Protein AF-A0A0D2QU84-F1 (afdb_monomer)

Nearest PDB structures (foldseek):
  8r6s-assembly1_C  TM=9.089E-01  e=6.249E-06  Sinapis alba
  8rdj-assembly1_C  TM=9.042E-01  e=8.393E-06  Sinapis alba
  8wa1-assembly1_B  TM=8.293E-01  e=8.393E-06  Nicotiana tabacum
  8wa0-assembly1_B  TM=7.985E-01  e=7.912E-06  Nicotiana tabacum

Secondary structure (DSSP, 8-state):
----------PPPB-TTS-EEETTEEE-PPPP--PPSEEEEEEEE-TTS-EEEEEEEE-TTS-EEEEE-

Structure (mmCIF, N/CA/C/O backbone):
data_AF-A0A0D2QU84-F1
#
_entry.id   AF-A0A0D2QU84-F1
#
loop_
_atom_site.group_PDB
_atom_site.id
_atom_site.type_symbol
_atom_site.label_atom_id
_atom_site.label_alt_id
_atom_site.label_comp_id
_atom_site.label_asym_id
_atom_site.label_entity_id
_atom_site.label_seq_id
_atom_site.pdbx_PDB_ins_code
_atom_site.Cartn_x
_atom_site.Cartn_y
_atom_site.Cartn_z
_atom_site.occupancy
_atom_site.B_iso_or_equiv
_atom_site.auth_seq_id
_atom_site.auth_comp_id
_atom_site.auth_asym_id
_atom_site.auth_atom_id
_atom_site.pdbx_PDB_model_num
ATOM 1 N N . MET A 1 1 ? -29.996 27.840 5.849 1.00 62.41 1 MET A N 1
ATOM 2 C CA . MET A 1 1 ? -29.863 26.395 5.567 1.00 62.41 1 MET A CA 1
ATOM 3 C C . MET A 1 1 ? -29.498 25.728 6.877 1.00 62.41 1 MET A C 1
ATOM 5 O O . MET A 1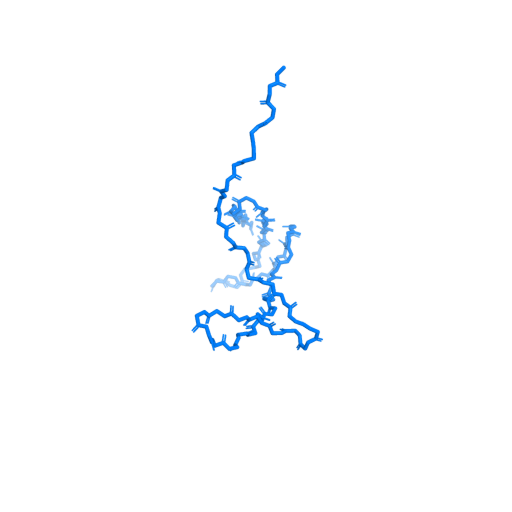 1 ? -28.593 26.223 7.531 1.00 62.41 1 MET A O 1
ATOM 9 N N . GLN A 1 2 ? -30.250 24.716 7.304 1.00 76.12 2 GLN A N 1
ATOM 10 C CA . GLN A 1 2 ? -29.972 23.998 8.548 1.00 76.12 2 GLN A CA 1
ATOM 11 C C . GLN A 1 2 ? -29.073 22.808 8.215 1.00 76.12 2 GLN A C 1
ATOM 13 O O . GLN A 1 2 ? -29.449 21.973 7.395 1.00 76.12 2 GLN A O 1
ATOM 18 N N . GLU A 1 3 ? -27.876 22.767 8.794 1.00 82.38 3 GLU A N 1
ATOM 19 C CA . GLU A 1 3 ? -26.978 21.621 8.656 1.00 82.38 3 GLU A CA 1
ATOM 20 C C . GLU A 1 3 ? -27.569 20.424 9.408 1.00 82.38 3 GLU A C 1
ATOM 22 O O . GLU A 1 3 ? -27.992 20.541 10.560 1.00 82.38 3 GLU A O 1
ATOM 27 N N . GLN A 1 4 ? -27.630 19.275 8.738 1.00 86.81 4 GLN A N 1
ATOM 28 C CA . GLN A 1 4 ? -28.015 18.005 9.341 1.00 86.81 4 GLN A CA 1
ATOM 29 C C . GLN A 1 4 ? -26.797 17.095 9.383 1.00 86.81 4 GLN A C 1
ATOM 31 O O . GLN A 1 4 ? -26.178 16.813 8.356 1.00 86.81 4 GLN A O 1
ATOM 36 N N . THR A 1 5 ? -26.480 16.597 10.572 1.00 89.06 5 THR A N 1
ATOM 37 C CA . THR A 1 5 ? -25.467 15.558 10.732 1.00 89.06 5 THR A CA 1
ATOM 38 C C . THR A 1 5 ? -26.061 14.223 10.303 1.00 89.06 5 THR A C 1
ATOM 40 O O . THR A 1 5 ? -26.991 13.719 10.934 1.00 89.06 5 THR A O 1
ATOM 43 N N . ILE A 1 6 ? -25.521 13.644 9.233 1.00 91.69 6 ILE A N 1
ATOM 44 C CA . ILE A 1 6 ? -25.924 12.329 8.728 1.00 91.69 6 ILE A CA 1
ATOM 45 C C . ILE A 1 6 ? -24.931 11.278 9.230 1.00 91.69 6 ILE A C 1
ATOM 47 O O . ILE A 1 6 ? -23.718 11.439 9.096 1.00 91.69 6 ILE A O 1
ATOM 51 N N . PHE A 1 7 ? -25.449 10.187 9.794 1.00 94.00 7 PHE A N 1
ATOM 52 C CA . PHE A 1 7 ? -24.649 9.041 10.221 1.00 94.00 7 PHE A CA 1
ATOM 53 C C . PHE A 1 7 ? -24.500 8.028 9.077 1.00 94.00 7 PHE A C 1
ATOM 55 O O . PHE A 1 7 ? -25.497 7.556 8.538 1.00 94.00 7 PHE A O 1
ATOM 62 N N . ILE A 1 8 ? -23.257 7.683 8.728 1.00 95.31 8 ILE A N 1
ATOM 63 C C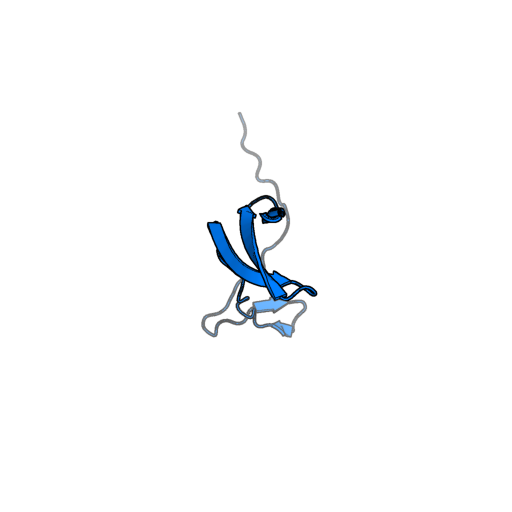A . ILE A 1 8 ? -22.916 6.793 7.595 1.00 95.31 8 ILE A CA 1
ATOM 64 C C . ILE A 1 8 ? -22.306 5.460 8.083 1.00 95.31 8 ILE A C 1
ATOM 66 O O . ILE A 1 8 ? -21.957 4.593 7.287 1.00 95.31 8 ILE A O 1
ATOM 70 N N . GLY A 1 9 ? -22.180 5.282 9.401 1.00 93.75 9 GLY A N 1
ATOM 71 C CA . GLY A 1 9 ? -21.523 4.136 10.027 1.00 93.75 9 GLY A CA 1
ATOM 72 C C . GLY A 1 9 ? -20.339 4.536 10.908 1.00 93.75 9 GLY A C 1
ATOM 73 O O 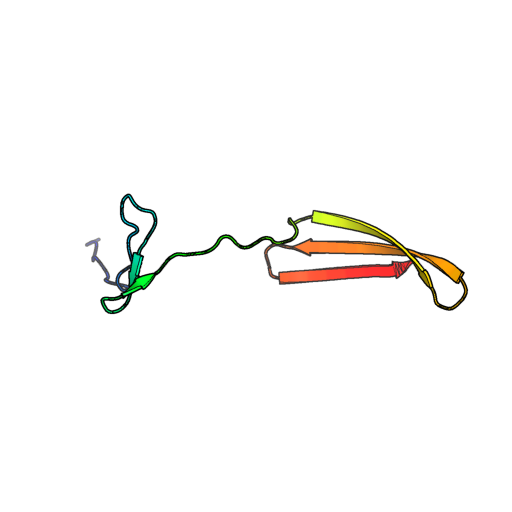. GLY A 1 9 ? -20.035 5.715 11.078 1.00 93.75 9 GLY A O 1
ATOM 74 N N . ASN A 1 10 ? -19.672 3.525 11.469 1.00 91.56 10 ASN A N 1
ATOM 75 C CA . ASN A 1 10 ? -18.503 3.688 12.333 1.00 91.56 10 ASN A CA 1
ATOM 76 C C . ASN A 1 10 ? -17.247 3.158 11.639 1.00 91.56 10 ASN A C 1
ATOM 78 O O . ASN A 1 10 ? -17.261 2.070 11.065 1.00 91.56 10 ASN A O 1
ATOM 82 N N . ILE A 1 11 ? -16.148 3.902 11.745 1.00 93.50 11 ILE A N 1
ATOM 83 C CA . ILE A 1 11 ? -14.826 3.464 11.292 1.00 93.50 11 ILE A CA 1
ATOM 84 C C . ILE A 1 11 ? -14.107 2.824 12.479 1.00 93.50 11 ILE A C 1
ATOM 86 O O . ILE A 1 11 ? -14.069 3.395 13.570 1.00 93.50 11 ILE A O 1
ATOM 90 N N . HIS A 1 12 ? -13.524 1.643 12.276 1.00 93.44 12 HIS A N 1
ATOM 91 C CA . HIS A 1 12 ? -12.706 1.014 13.306 1.00 93.44 12 HIS A CA 1
ATOM 92 C C . HIS A 1 12 ? -11.411 1.809 13.513 1.00 93.44 12 HIS A C 1
ATOM 94 O O . HIS A 1 12 ? -10.625 1.988 12.584 1.00 93.44 12 HIS A O 1
ATOM 100 N N . LEU A 1 13 ? -11.184 2.281 14.740 1.00 94.12 13 LEU A N 1
ATOM 101 C CA . LEU A 1 13 ? -9.985 3.038 15.093 1.00 94.12 13 LEU A CA 1
ATOM 102 C C . LEU A 1 13 ? -8.834 2.105 15.476 1.00 94.12 13 LEU A C 1
ATOM 104 O O . LEU A 1 13 ? -9.040 0.972 15.925 1.00 94.12 13 LEU A O 1
ATOM 108 N N . MET A 1 14 ? -7.614 2.596 15.284 1.00 96.44 14 MET A N 1
ATOM 109 C CA . MET A 1 14 ? -6.390 1.901 15.661 1.00 96.44 14 MET A CA 1
ATOM 110 C C . MET A 1 14 ? -5.936 2.363 17.047 1.00 96.44 14 MET A C 1
ATOM 112 O O . MET A 1 14 ? -5.994 3.552 17.359 1.00 96.44 14 MET A O 1
ATOM 116 N N . ASN A 1 15 ? -5.490 1.430 17.885 1.00 95.31 15 ASN A N 1
ATOM 117 C CA . ASN A 1 15 ?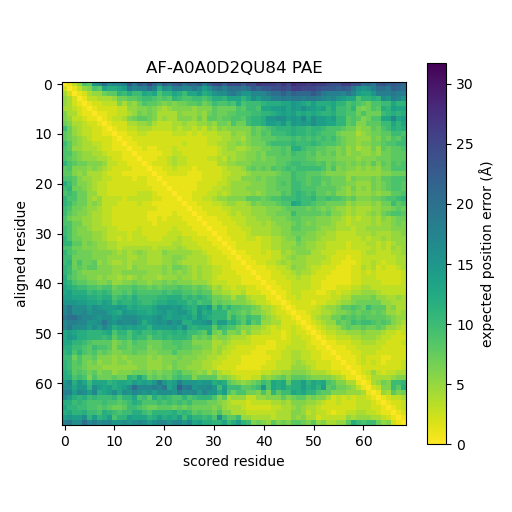 -4.879 1.763 19.168 1.00 95.31 15 ASN A CA 1
ATOM 118 C C . ASN A 1 15 ? -3.384 2.089 19.014 1.00 95.31 15 ASN A C 1
ATOM 120 O O . ASN A 1 15 ? -2.793 1.924 17.947 1.00 95.31 15 ASN A O 1
ATOM 124 N N . SER A 1 16 ? -2.751 2.515 20.107 1.00 96.38 16 SER A N 1
ATOM 125 C CA . SER A 1 16 ? -1.319 2.846 20.148 1.00 96.38 16 SER A CA 1
ATOM 126 C C . SER A 1 16 ? -0.386 1.679 19.801 1.00 96.38 16 SER A C 1
ATOM 128 O O . SER A 1 16 ? 0.779 1.910 19.498 1.00 96.38 16 SER A O 1
ATOM 130 N N . LEU A 1 17 ? -0.887 0.439 19.822 1.00 95.94 17 LEU A N 1
ATOM 131 C CA . LEU A 1 17 ? -0.148 -0.771 19.453 1.00 95.94 17 LEU A CA 1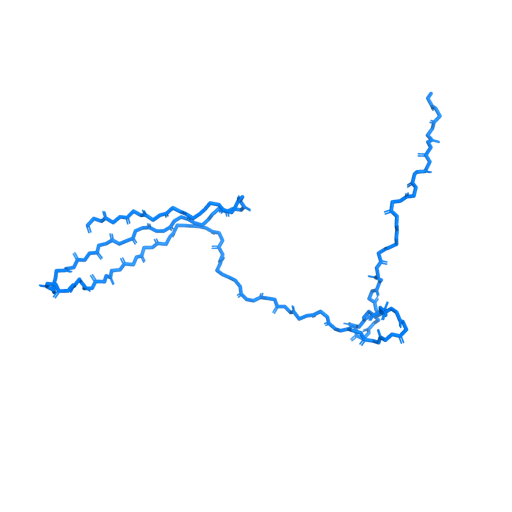
ATOM 132 C C . LEU A 1 17 ? -0.301 -1.139 17.967 1.00 95.94 17 LEU A C 1
ATOM 134 O O . LEU A 1 17 ? 0.225 -2.162 17.539 1.00 95.94 17 LEU A O 1
ATOM 138 N N . GLY A 1 18 ? -1.039 -0.350 17.179 1.00 95.06 18 GLY A N 1
ATOM 139 C CA . GLY A 1 18 ? -1.244 -0.620 15.754 1.00 95.06 18 GLY A CA 1
ATOM 140 C C . GLY A 1 18 ? -2.301 -1.693 15.456 1.00 95.06 18 GLY A C 1
ATOM 141 O O . GLY A 1 18 ? -2.329 -2.248 14.360 1.00 95.06 18 GLY A O 1
ATOM 142 N N . THR A 1 19 ? -3.170 -2.013 16.419 1.00 96.62 19 THR A N 1
ATOM 143 C CA . THR A 1 19 ? -4.259 -2.993 16.249 1.00 96.62 19 THR A CA 1
ATOM 144 C C . THR A 1 19 ? -5.617 -2.300 16.254 1.00 96.62 19 THR A C 1
ATOM 146 O O . THR A 1 19 ? -5.798 -1.258 16.885 1.00 96.62 19 THR A O 1
ATOM 149 N N . SER A 1 20 ? -6.592 -2.892 15.573 1.00 96.38 20 SER A N 1
ATOM 150 C CA . SER A 1 20 ? -7.977 -2.431 15.545 1.00 96.38 20 SER A CA 1
ATOM 151 C C . SER A 1 20 ? -8.923 -3.518 16.054 1.00 96.38 20 SER A C 1
ATOM 153 O O . SER A 1 20 ? -8.665 -4.704 15.860 1.00 96.38 20 SER A O 1
ATOM 155 N N . ILE A 1 21 ? -10.010 -3.138 16.730 1.00 95.50 21 ILE A N 1
ATOM 156 C CA . ILE A 1 21 ? -10.979 -4.089 17.2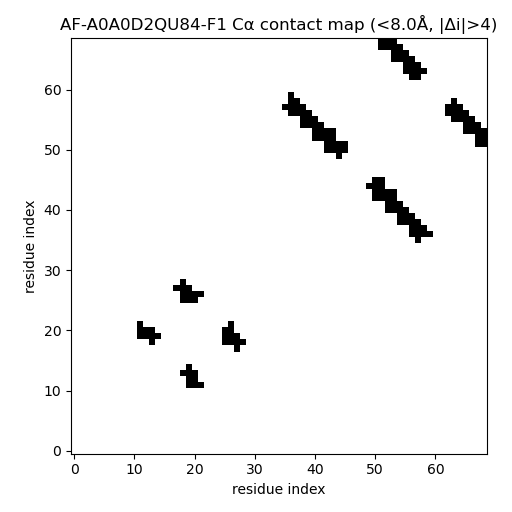93 1.00 95.50 21 ILE A CA 1
ATOM 157 C C . ILE A 1 21 ? -12.145 -4.246 16.319 1.00 95.50 21 ILE A C 1
ATOM 159 O O . ILE A 1 21 ? -12.918 -3.310 16.112 1.00 95.50 21 ILE A O 1
ATOM 163 N N . VAL A 1 22 ? -12.304 -5.450 15.768 1.00 95.31 22 VAL A N 1
ATOM 164 C CA . VAL A 1 22 ? -13.410 -5.821 14.873 1.00 95.31 22 VAL A CA 1
ATOM 165 C C . VAL A 1 22 ? -14.178 -6.971 15.516 1.00 95.31 22 VAL A C 1
ATOM 167 O O . VAL A 1 22 ? -13.614 -8.042 15.737 1.00 95.31 22 VAL A O 1
ATOM 170 N N . ASN A 1 23 ? -15.456 -6.751 15.842 1.00 93.25 23 ASN A N 1
ATOM 171 C CA . ASN A 1 23 ? -16.329 -7.727 16.516 1.00 93.25 23 ASN A CA 1
ATOM 172 C C . ASN A 1 23 ? -15.720 -8.317 17.805 1.00 93.25 23 ASN A C 1
ATOM 174 O O . ASN A 1 23 ? -15.794 -9.519 18.043 1.00 93.25 23 ASN A O 1
ATOM 178 N N . GLY A 1 24 ? -15.074 -7.475 18.620 1.00 93.38 24 GLY A N 1
ATOM 179 C CA . GLY A 1 24 ? -14.450 -7.889 19.885 1.00 93.38 24 GLY A CA 1
ATOM 180 C C . GLY A 1 24 ? -13.097 -8.596 19.743 1.00 93.38 24 GLY A C 1
ATOM 181 O O . GLY A 1 24 ? -12.530 -9.020 20.744 1.00 93.38 24 GLY A O 1
ATOM 182 N N . ILE A 1 25 ? 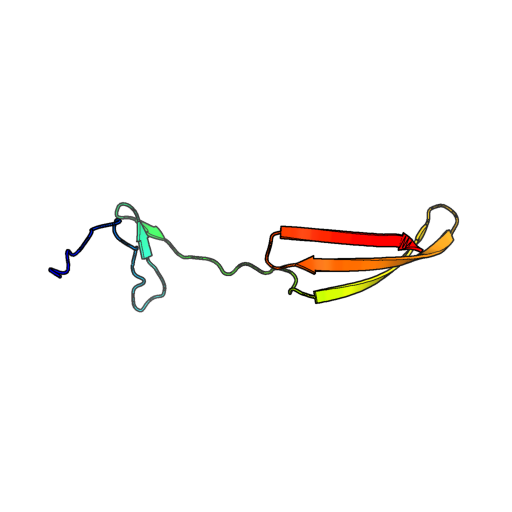-12.558 -8.707 18.526 1.00 96.44 25 ILE A N 1
ATOM 183 C CA . ILE A 1 25 ? -11.290 -9.387 18.242 1.00 96.44 25 ILE A CA 1
ATOM 184 C C . ILE A 1 25 ? -10.263 -8.371 17.737 1.00 96.44 25 ILE A C 1
ATOM 186 O O . ILE A 1 25 ? -10.564 -7.558 16.860 1.00 96.44 25 ILE A O 1
ATOM 190 N N . TYR A 1 26 ? -9.034 -8.445 18.252 1.00 96.88 26 TYR A N 1
ATOM 191 C CA . TYR A 1 26 ? -7.910 -7.654 17.751 1.00 96.88 26 TYR A CA 1
ATOM 192 C C . TYR A 1 26 ? -7.511 -8.102 16.342 1.00 96.88 26 TYR A C 1
ATOM 194 O O . TYR A 1 26 ? -7.265 -9.280 16.082 1.00 96.88 26 TYR A O 1
ATOM 202 N N . ARG A 1 27 ? -7.430 -7.142 15.426 1.00 96.94 27 ARG A N 1
ATOM 203 C CA . ARG A 1 27 ? -7.000 -7.311 14.039 1.00 96.94 27 ARG A CA 1
ATOM 204 C C . ARG A 1 27 ? -5.837 -6.370 13.752 1.00 96.94 27 ARG A C 1
ATOM 206 O O . ARG A 1 27 ? -5.772 -5.270 14.294 1.00 96.94 27 ARG A O 1
ATOM 213 N N . ILE A 1 28 ? -4.937 -6.804 12.880 1.00 96.50 28 ILE A N 1
ATOM 214 C CA . ILE A 1 28 ? -3.820 -6.004 12.375 1.00 96.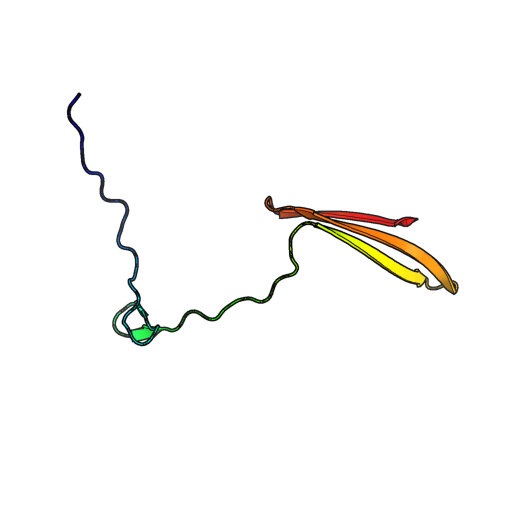50 28 ILE A CA 1
ATOM 215 C C . ILE A 1 28 ? -4.009 -5.876 10.867 1.00 96.50 28 ILE A C 1
ATOM 217 O O . ILE A 1 28 ? -4.310 -6.864 10.197 1.00 96.50 28 ILE A O 1
ATOM 221 N N . VAL A 1 29 ? -3.853 -4.662 10.344 1.00 95.12 29 VAL A N 1
ATOM 222 C CA . VAL A 1 29 ? -3.828 -4.410 8.901 1.00 95.12 29 VAL A CA 1
ATOM 223 C C . VAL A 1 29 ? -2.392 -4.588 8.419 1.00 95.12 29 VAL A C 1
ATOM 225 O O . VAL A 1 29 ? -1.471 -4.003 8.982 1.00 95.12 29 VAL A O 1
ATOM 228 N N . ILE A 1 30 ? -2.197 -5.416 7.394 1.00 96.69 30 ILE A N 1
ATOM 229 C CA . ILE A 1 30 ? -0.880 -5.680 6.808 1.00 96.69 30 ILE A CA 1
ATOM 230 C C . ILE A 1 30 ? -0.702 -4.789 5.580 1.00 96.69 30 ILE A C 1
ATOM 232 O O . ILE A 1 30 ? -1.605 -4.683 4.749 1.00 96.69 30 ILE A O 1
ATOM 236 N N . ASN A 1 31 ? 0.477 -4.179 5.456 1.00 96.25 31 ASN A N 1
ATOM 237 C CA . ASN A 1 31 ? 0.829 -3.386 4.284 1.00 96.25 31 ASN A CA 1
ATOM 238 C C . ASN A 1 31 ? 0.890 -4.264 3.032 1.00 96.25 31 ASN A C 1
ATOM 240 O O . ASN A 1 31 ? 1.531 -5.316 3.021 1.00 96.25 31 ASN A O 1
ATOM 244 N N . GLN A 1 32 ? 0.258 -3.797 1.960 1.00 95.00 32 GLN A N 1
ATOM 245 C CA . GLN A 1 32 ? 0.358 -4.414 0.643 1.00 95.00 32 GLN A CA 1
ATOM 246 C C . GLN A 1 32 ? 1.587 -3.869 -0.091 1.00 95.00 32 GLN A C 1
ATOM 248 O O . GLN A 1 32 ? 1.880 -2.677 -0.017 1.00 95.00 32 GLN A O 1
ATOM 253 N N . ILE A 1 33 ? 2.290 -4.736 -0.820 1.00 95.00 33 ILE A N 1
ATOM 254 C CA . ILE A 1 33 ? 3.353 -4.338 -1.747 1.00 95.00 33 ILE A CA 1
ATOM 255 C C . ILE A 1 33 ? 2.781 -4.467 -3.156 1.00 95.00 33 ILE A C 1
ATOM 257 O O . ILE A 1 33 ? 2.496 -5.572 -3.614 1.00 95.00 33 ILE A O 1
ATOM 261 N N . LEU A 1 34 ? 2.596 -3.329 -3.820 1.00 91.31 34 LEU A N 1
ATOM 262 C CA . LEU A 1 34 ? 2.075 -3.225 -5.181 1.00 91.31 34 LEU A CA 1
ATOM 263 C C . LEU A 1 34 ? 3.061 -2.430 -6.042 1.00 91.31 34 LEU A C 1
ATOM 265 O O . LEU A 1 34 ? 3.809 -1.592 -5.537 1.00 91.31 34 LEU A O 1
ATOM 269 N N . GLN A 1 35 ? 3.057 -2.691 -7.347 1.00 91.38 35 GLN A N 1
ATOM 270 C CA . GLN A 1 35 ? 3.792 -1.884 -8.312 1.00 91.38 35 GLN A CA 1
ATOM 271 C C . GLN A 1 35 ? 3.215 -0.463 -8.375 1.00 91.38 35 GLN A C 1
ATOM 273 O O . GLN A 1 35 ? 2.001 -0.281 -8.463 1.00 91.38 35 GLN A O 1
ATOM 278 N N . SER A 1 36 ? 4.089 0.542 -8.328 1.00 93.69 36 SER A N 1
ATOM 279 C CA . SER A 1 36 ? 3.679 1.942 -8.428 1.00 93.69 36 SER A CA 1
ATOM 280 C C . SER A 1 36 ? 2.997 2.245 -9.763 1.00 93.69 36 SER A C 1
ATOM 282 O O . SER A 1 36 ? 3.194 1.567 -10.770 1.00 93.69 36 SER A O 1
ATOM 284 N N . LEU A 1 37 ? 2.213 3.317 -9.776 1.00 95.19 37 LEU A N 1
ATOM 285 C CA . LEU A 1 37 ? 1.670 3.865 -11.011 1.00 95.19 37 LEU A CA 1
ATOM 286 C C . LEU A 1 37 ? 2.805 4.396 -11.885 1.00 95.19 37 LEU A C 1
ATOM 288 O O . LEU A 1 37 ? 3.759 4.994 -11.380 1.00 95.19 37 LEU A O 1
ATOM 292 N N . GLY A 1 38 ? 2.692 4.196 -13.194 1.00 93.94 38 GLY A N 1
ATOM 293 C CA . GLY A 1 38 ? 3.711 4.649 -14.130 1.00 93.94 38 GLY A CA 1
ATOM 294 C C . GLY A 1 38 ? 3.796 3.828 -15.406 1.00 93.94 38 GLY A C 1
ATOM 295 O O . GLY A 1 38 ? 2.959 2.966 -15.684 1.00 93.94 38 GLY A O 1
ATOM 296 N N . ILE A 1 39 ? 4.832 4.138 -16.184 1.00 94.38 39 ILE A N 1
ATOM 297 C CA . ILE A 1 39 ? 5.160 3.472 -17.442 1.00 94.38 39 ILE A CA 1
ATOM 298 C C . ILE A 1 39 ? 6.408 2.624 -17.220 1.00 94.38 39 ILE A C 1
ATOM 300 O O . ILE A 1 39 ? 7.438 3.122 -16.768 1.00 94.38 39 ILE A O 1
ATOM 304 N N . TYR A 1 40 ? 6.306 1.346 -17.557 1.00 95.50 40 TYR A N 1
ATOM 305 C CA . TYR A 1 40 ? 7.366 0.362 -17.413 1.00 95.50 40 TYR A CA 1
ATOM 306 C C . TYR A 1 40 ? 7.729 -0.211 -18.774 1.00 95.50 40 TYR A C 1
ATOM 308 O O . TYR A 1 40 ? 6.847 -0.498 -19.579 1.00 95.50 40 TYR A O 1
ATOM 316 N N . TYR A 1 41 ? 9.021 -0.422 -19.003 1.00 94.75 41 TYR A N 1
ATOM 317 C CA . TYR A 1 41 ? 9.530 -1.051 -20.216 1.00 94.75 41 TYR A CA 1
ATOM 318 C C . TYR A 1 41 ? 10.212 -2.366 -19.860 1.00 94.75 41 TYR A C 1
ATOM 320 O O . TYR A 1 41 ? 10.965 -2.438 -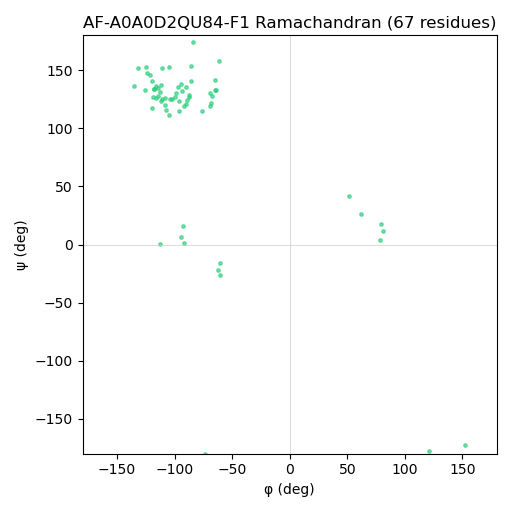18.885 1.00 94.75 41 TYR A O 1
ATOM 328 N N . ARG A 1 42 ? 9.955 -3.408 -20.647 1.00 94.31 42 ARG A N 1
ATOM 329 C CA . ARG A 1 42 ? 10.564 -4.728 -20.485 1.00 94.31 42 ARG A CA 1
ATOM 330 C C . ARG A 1 42 ? 11.019 -5.265 -21.834 1.00 94.31 42 ARG A C 1
ATOM 332 O O . ARG A 1 42 ? 10.287 -5.164 -22.811 1.00 94.31 42 ARG A O 1
ATOM 339 N N . LEU A 1 43 ? 12.219 -5.834 -21.865 1.00 94.31 43 LEU A N 1
ATOM 340 C CA . LEU A 1 43 ? 12.759 -6.553 -23.014 1.00 94.31 43 LEU A CA 1
ATOM 341 C C . LEU A 1 43 ? 12.685 -8.051 -22.725 1.00 94.31 43 LEU A C 1
ATOM 343 O O . LEU A 1 43 ? 13.196 -8.505 -21.698 1.00 94.31 43 LEU A O 1
ATOM 347 N N . GLU A 1 44 ? 12.048 -8.806 -23.610 1.00 92.31 44 GLU A N 1
ATOM 348 C CA . GLU A 1 44 ? 11.890 -10.256 -23.484 1.00 92.31 44 GLU A CA 1
ATOM 349 C C . GLU A 1 44 ? 12.257 -10.937 -24.801 1.00 92.31 44 GLU A C 1
ATOM 351 O O . GLU A 1 44 ? 12.123 -10.345 -25.868 1.00 92.31 44 GLU A O 1
ATOM 356 N N . LEU A 1 45 ? 12.724 -12.183 -24.731 1.00 92.25 45 LEU A N 1
ATOM 357 C CA . LEU A 1 45 ? 12.867 -13.018 -25.919 1.00 92.25 45 LEU A CA 1
ATOM 358 C C . LEU A 1 45 ? 11.548 -13.743 -26.161 1.00 92.25 45 LEU A C 1
ATOM 360 O O . LEU A 1 45 ? 11.019 -14.388 -25.252 1.00 92.25 45 LEU A O 1
ATOM 364 N N . ASP A 1 46 ? 11.033 -13.652 -27.380 1.00 86.62 46 ASP A N 1
ATOM 365 C CA . ASP A 1 46 ? 9.887 -14.447 -27.793 1.00 86.62 46 ASP A CA 1
ATOM 366 C C . ASP A 1 46 ? 10.271 -15.924 -28.020 1.00 86.62 46 ASP A C 1
ATOM 368 O O . ASP A 1 46 ? 11.425 -16.348 -27.883 1.00 86.62 46 ASP A O 1
ATOM 372 N N . HIS A 1 47 ? 9.286 -16.734 -28.404 1.00 89.06 47 HIS A N 1
ATOM 373 C CA . HIS A 1 47 ? 9.484 -18.155 -28.700 1.00 89.06 47 HIS A CA 1
ATOM 374 C C . HIS A 1 47 ? 10.442 -18.403 -29.882 1.00 89.06 47 HIS A C 1
ATOM 376 O O . HIS A 1 47 ? 11.044 -19.473 -29.967 1.00 89.06 47 HIS A O 1
ATOM 382 N N . ASN A 1 48 ? 10.619 -17.412 -30.758 1.00 91.81 48 ASN A N 1
ATOM 383 C CA . ASN A 1 48 ? 11.504 -17.444 -31.920 1.00 91.81 48 ASN A CA 1
ATOM 384 C C . ASN A 1 48 ? 12.893 -16.850 -31.619 1.00 91.81 48 ASN A C 1
ATOM 386 O O . ASN A 1 48 ? 13.719 -16.746 -32.527 1.00 91.81 48 ASN A O 1
ATOM 390 N N . ARG A 1 49 ? 13.175 -16.507 -30.351 1.00 89.75 49 ARG A N 1
ATOM 391 C CA . ARG A 1 49 ? 14.398 -15.831 -29.879 1.00 89.75 49 ARG A CA 1
ATOM 392 C C . ARG A 1 49 ? 14.603 -14.434 -30.471 1.00 89.75 49 ARG A C 1
ATOM 394 O O . ARG A 1 49 ? 15.735 -13.960 -30.555 1.00 89.75 49 ARG A O 1
ATOM 401 N N . ILE A 1 50 ? 13.519 -13.777 -30.852 1.00 92.31 50 ILE A N 1
ATOM 402 C CA . ILE A 1 50 ? 13.498 -12.381 -31.270 1.00 92.31 50 ILE A CA 1
ATOM 403 C C . ILE A 1 50 ? 13.258 -11.518 -30.030 1.00 92.31 50 ILE A C 1
ATOM 405 O O . ILE A 1 50 ? 12.419 -11.831 -29.184 1.00 92.31 50 ILE A O 1
ATOM 409 N N . SER A 1 51 ? 14.028 -10.441 -29.909 1.00 92.88 51 SER A N 1
ATOM 410 C CA . SER A 1 51 ? 13.863 -9.439 -28.858 1.00 92.88 51 SER A CA 1
ATOM 411 C C . SER A 1 51 ? 12.572 -8.648 -29.071 1.00 92.88 51 SER A C 1
ATOM 413 O O . SER A 1 51 ? 12.443 -7.973 -30.086 1.00 92.88 51 SER A O 1
ATOM 415 N N . VAL A 1 52 ? 11.658 -8.704 -28.104 1.00 93.94 52 VAL A N 1
ATOM 416 C CA . VAL A 1 52 ? 10.380 -7.978 -28.094 1.00 93.94 52 VAL A CA 1
ATOM 417 C C . VAL A 1 52 ? 10.403 -6.931 -26.989 1.00 93.94 52 VAL A C 1
ATOM 419 O O . VAL A 1 52 ? 10.729 -7.236 -25.833 1.00 93.94 52 VAL A O 1
ATOM 422 N N . TYR A 1 53 ? 10.019 -5.702 -27.328 1.00 93.62 53 TYR A N 1
ATOM 423 C CA . TYR A 1 53 ? 9.898 -4.609 -26.368 1.00 93.62 53 TYR A CA 1
ATOM 424 C C . TYR A 1 53 ? 8.446 -4.489 -25.913 1.00 93.62 53 TYR A C 1
ATOM 426 O O . TYR A 1 53 ? 7.530 -4.321 -26.710 1.00 93.62 53 TYR A O 1
ATOM 434 N N . THR A 1 54 ? 8.219 -4.572 -24.603 1.00 94.81 54 THR A N 1
ATOM 435 C CA . THR A 1 54 ? 6.895 -4.399 -23.999 1.00 94.81 54 THR A CA 1
ATOM 436 C C . THR A 1 54 ? 6.854 -3.122 -23.170 1.00 94.81 54 THR A C 1
ATOM 438 O O . THR A 1 54 ? 7.637 -2.965 -22.234 1.00 94.81 54 THR A O 1
ATOM 441 N N . GLY A 1 55 ? 5.917 -2.230 -23.485 1.00 95.19 55 GLY A N 1
ATOM 442 C CA . GLY A 1 55 ? 5.544 -1.083 -22.660 1.00 95.19 55 GLY A CA 1
ATOM 443 C C . GLY A 1 55 ? 4.274 -1.379 -21.861 1.00 95.19 55 GLY A C 1
ATOM 444 O O . GLY A 1 55 ? 3.259 -1.754 -22.446 1.00 95.19 55 GLY A O 1
ATOM 445 N N . THR A 1 56 ? 4.310 -1.192 -20.544 1.00 94.81 56 THR A N 1
ATOM 446 C CA . THR A 1 56 ? 3.161 -1.374 -19.644 1.00 94.81 56 THR A CA 1
ATOM 447 C C . THR A 1 56 ? 2.831 -0.062 -18.945 1.00 94.81 56 THR A C 1
ATOM 449 O O . THR A 1 56 ? 3.697 0.530 -18.304 1.00 94.81 56 THR A O 1
ATOM 452 N N . ILE A 1 57 ? 1.576 0.372 -19.028 1.00 94.56 57 ILE A N 1
ATOM 453 C CA . ILE A 1 57 ? 1.053 1.558 -18.341 1.00 94.56 57 ILE A CA 1
ATOM 454 C C . ILE A 1 57 ? 0.128 1.093 -17.218 1.00 94.56 57 ILE A C 1
ATOM 456 O O . ILE A 1 57 ? -0.876 0.433 -17.492 1.00 94.56 57 ILE A O 1
ATOM 460 N N . ILE A 1 58 ? 0.451 1.458 -15.976 1.00 94.62 58 ILE A N 1
ATOM 461 C CA . ILE A 1 58 ? -0.367 1.186 -14.787 1.00 94.62 58 ILE A CA 1
ATOM 462 C C . ILE A 1 58 ? -1.012 2.496 -14.330 1.00 94.62 58 ILE A C 1
ATOM 464 O O . ILE A 1 58 ? -0.307 3.427 -13.931 1.00 94.62 58 ILE A O 1
ATOM 468 N N . SER A 1 59 ? -2.345 2.557 -14.398 1.00 93.12 59 SER A N 1
ATOM 469 C CA . SER A 1 59 ? -3.148 3.718 -13.987 1.00 93.12 59 SER A CA 1
ATOM 470 C C . SER A 1 59 ? -3.872 3.502 -12.655 1.00 93.12 59 SER A C 1
ATOM 472 O O . SER A 1 59 ? -4.211 2.379 -12.283 1.00 93.12 59 SER A O 1
ATOM 474 N N . ASP A 1 60 ? -4.137 4.604 -11.958 1.00 89.94 60 ASP A N 1
ATOM 475 C CA . ASP A 1 60 ? -4.898 4.694 -10.705 1.00 89.94 60 ASP A CA 1
ATOM 476 C C . ASP A 1 60 ? -6.348 4.208 -10.832 1.00 89.94 60 ASP A C 1
ATOM 478 O O . ASP A 1 60 ? -6.922 3.716 -9.865 1.00 89.94 60 ASP A O 1
ATOM 482 N N . TRP A 1 61 ? -6.927 4.281 -12.032 1.00 82.38 61 TRP A N 1
ATOM 483 C CA . TRP A 1 61 ? -8.319 3.897 -12.299 1.00 82.38 61 TRP A CA 1
ATOM 484 C C . TRP A 1 61 ? -8.488 2.441 -12.764 1.00 82.38 61 TRP A C 1
ATOM 486 O O . TRP A 1 61 ? -9.529 2.078 -13.312 1.00 82.38 61 TRP A O 1
ATOM 496 N N . GLY A 1 62 ? -7.469 1.597 -12.576 1.00 74.81 62 GLY A N 1
ATOM 497 C CA . GLY A 1 62 ? -7.555 0.155 -12.831 1.00 74.81 62 GLY A CA 1
ATOM 498 C C . GLY A 1 62 ? -7.404 -0.261 -14.296 1.00 74.81 62 GLY A C 1
ATOM 499 O O . GLY A 1 62 ? -7.658 -1.418 -14.628 1.00 74.81 62 GLY A O 1
ATOM 500 N N . ARG A 1 63 ? -6.979 0.643 -15.189 1.00 77.25 63 ARG A N 1
ATOM 501 C CA . ARG A 1 63 ? -6.583 0.260 -16.551 1.00 77.25 63 ARG A CA 1
ATOM 502 C C . ARG A 1 63 ? -5.098 -0.071 -16.585 1.00 77.25 63 ARG A C 1
ATOM 504 O O . ARG A 1 63 ? -4.263 0.787 -16.297 1.00 77.25 63 ARG A O 1
ATOM 511 N N . GLU A 1 64 ? -4.797 -1.297 -16.989 1.00 87.94 64 GLU A N 1
ATOM 512 C CA . GLU A 1 64 ? -3.466 -1.711 -17.416 1.00 87.94 64 GLU A CA 1
ATOM 513 C C . GLU A 1 64 ? -3.452 -1.773 -18.945 1.00 87.94 64 GLU A C 1
ATOM 515 O O . GLU A 1 64 ? -4.288 -2.446 -19.551 1.00 87.94 64 GLU A O 1
ATOM 520 N N . VAL A 1 65 ? -2.521 -1.062 -19.577 1.00 89.81 65 VAL A N 1
ATOM 521 C CA . VAL A 1 65 ? -2.345 -1.097 -21.035 1.00 89.81 65 VAL A CA 1
ATOM 522 C C . VAL A 1 65 ? -0.977 -1.678 -21.343 1.00 89.81 65 VAL A C 1
ATOM 524 O O . VAL A 1 65 ? 0.027 -1.185 -20.835 1.00 89.81 65 VAL A O 1
ATOM 527 N N . ARG A 1 66 ? -0.941 -2.717 -22.183 1.00 91.00 66 ARG A N 1
ATOM 528 C CA . ARG A 1 66 ? 0.290 -3.351 -22.664 1.00 91.00 66 ARG A CA 1
ATOM 529 C C . ARG A 1 66 ? 0.439 -3.146 -24.164 1.00 91.00 66 ARG A C 1
ATOM 531 O O . ARG A 1 66 ? -0.470 -3.468 -24.923 1.00 91.00 66 ARG A O 1
ATOM 538 N N . ILE A 1 67 ? 1.594 -2.637 -24.569 1.00 90.69 67 ILE A N 1
ATOM 539 C CA . ILE A 1 67 ? 1.987 -2.399 -25.960 1.00 90.69 67 ILE A CA 1
ATOM 540 C C . ILE A 1 67 ? 3.211 -3.270 -26.233 1.00 90.69 67 ILE A C 1
ATOM 542 O O . ILE A 1 67 ? 4.110 -3.324 -25.395 1.00 90.69 67 ILE A O 1
ATOM 546 N N . ARG A 1 68 ? 3.227 -3.976 -27.365 1.00 87.88 68 ARG A N 1
ATOM 547 C CA . ARG A 1 68 ? 4.329 -4.850 -27.782 1.00 87.88 68 ARG A CA 1
ATOM 548 C C . ARG A 1 68 ? 4.787 -4.452 -29.177 1.00 87.88 68 ARG A C 1
ATOM 550 O O . ARG A 1 68 ? 3.928 -4.278 -30.040 1.00 87.88 68 ARG A O 1
ATOM 557 N N . ASP A 1 69 ? 6.097 -4.329 -29.336 1.00 78.44 69 ASP A N 1
ATOM 558 C CA . ASP A 1 69 ? 6.807 -4.102 -30.600 1.00 78.44 69 ASP A CA 1
ATOM 559 C C . ASP A 1 69 ? 7.767 -5.270 -30.859 1.00 78.44 69 ASP A C 1
ATOM 561 O O . ASP A 1 69 ? 8.476 -5.666 -29.896 1.00 78.44 69 ASP A O 1
#

pLDDT: mean 91.73, std 6.09, range [62.41, 96.94]

Solvent-accessible surface area (backbone atoms only — not comparable to full-atom values): 4768 Å² total; per-residue (Å²): 135,83,88,75,92,80,88,90,79,82,79,78,59,67,48,100,84,64,35,27,64,57,96,90,39,84,42,69,86,76,87,82,88,74,86,74,74,46,79,46,80,47,82,44,68,48,97,85,69,45,82,33,46,34,42,38,38,42,48,93,87,75,54,74,49,80,46,78,88

Sequence (69 aa):
MQEQTIFIGNIHLMNSLGTSIVNGIYRIVINQILQSLGIYYRLELDHNRISVYTGTIISDWGREVRIRD

Organism: Gossypium raimondii (NCBI:txid29730)

Radius of gyration: 22.89 Å; Cα contacts (8 Å, |Δi|>4): 78; chains: 1; bounding box: 44×44×52 Å

InterPro domains:
  IPR037034 RNA polymerase Rpb2, domain 2 superfamily [G3DSA:3.90.1110.10] (39-63)

Foldseek 3Di:
DDDDDDDPDDDFDADPVQWTADPNDTDHDDDDDDDDFDKDWDWDQDPVRDTKIWIWGDDPVGDIDIDID

Mean predicted aligned error: 6.6 Å